Protein AF-A0A7J3P8S4-F1 (afdb_monomer_lite)

Foldseek 3Di:
DVVLVVVLVVLLVCLVVDLAHDDDDLCNVVVLVVVLVVLVPDDDDDPVVVVSVVVSVVSVVSVVSSLVSNLVSVQVCVLVVHDGNDRPVNCVVRNVVSVVVVVVVVD

Secondary structure (DSSP, 8-state):
-HHHHHHHHHHHHHHHH-SSPPP--TT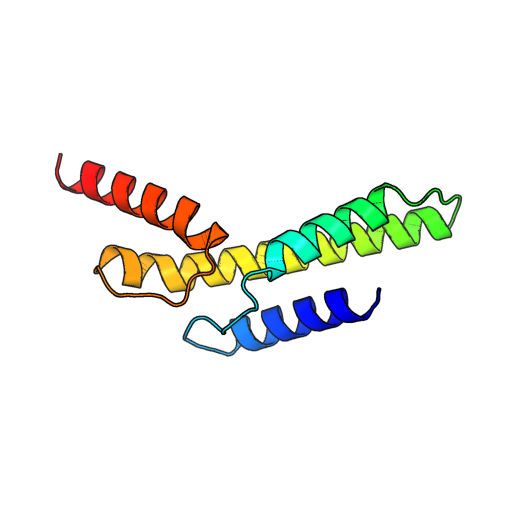HHHHHHHHHHHHHH----HHHHHHHHHHHHHHHHHHHHHHHHHHHHHHHHHHTT------HHHHHHHHHHHHHHHHHHH-

Structure (mmCIF, N/CA/C/O backbone):
data_AF-A0A7J3P8S4-F1
#
_entry.id   AF-A0A7J3P8S4-F1
#
loop_
_atom_site.group_PDB
_atom_site.id
_atom_site.type_symbol
_atom_site.label_atom_id
_atom_site.label_alt_id
_atom_site.label_comp_id
_atom_site.label_asym_id
_atom_site.label_entity_id
_atom_site.label_seq_id
_atom_site.pdbx_PDB_ins_code
_atom_site.Cartn_x
_atom_site.Cartn_y
_atom_site.Cartn_z
_atom_site.occupancy
_atom_site.B_iso_or_equiv
_atom_site.auth_seq_id
_atom_site.auth_comp_id
_atom_site.auth_asym_id
_atom_site.auth_atom_id
_atom_site.pdbx_PDB_model_num
ATOM 1 N N . MET A 1 1 ? -16.471 -0.473 7.542 1.00 57.62 1 MET A N 1
ATOM 2 C CA . MET A 1 1 ? -15.151 -0.113 8.127 1.00 57.62 1 MET A CA 1
ATOM 3 C C . MET A 1 1 ? -14.189 -1.298 8.289 1.00 57.62 1 MET A C 1
ATOM 5 O O . MET A 1 1 ? -13.000 -1.058 8.162 1.00 57.62 1 MET A O 1
ATOM 9 N N . ARG A 1 2 ? -14.640 -2.545 8.542 1.00 66.81 2 ARG A N 1
ATOM 10 C CA . ARG A 1 2 ? -13.769 -3.750 8.460 1.00 66.81 2 ARG A CA 1
ATOM 11 C C . ARG A 1 2 ? -13.338 -4.091 7.028 1.00 66.81 2 ARG A C 1
ATOM 13 O O . ARG A 1 2 ? -12.213 -4.498 6.811 1.00 66.81 2 ARG A O 1
ATOM 20 N N . GLU A 1 3 ? -14.196 -3.790 6.059 1.00 83.12 3 GLU A N 1
ATOM 21 C CA . GLU A 1 3 ? -14.007 -4.158 4.649 1.00 83.12 3 GLU A CA 1
ATOM 22 C C . GLU A 1 3 ? -12.670 -3.707 4.042 1.00 83.12 3 GLU A C 1
ATOM 24 O O . GLU A 1 3 ? -12.053 -4.483 3.326 1.00 83.12 3 GLU A O 1
ATOM 29 N N . LEU A 1 4 ? -12.183 -2.496 4.349 1.00 90.50 4 LEU A N 1
ATOM 30 C CA . LEU A 1 4 ? -10.914 -2.016 3.784 1.00 90.50 4 LEU A CA 1
ATOM 31 C C . LEU A 1 4 ? -9.683 -2.630 4.465 1.00 90.50 4 LEU A C 1
ATOM 33 O O . LEU A 1 4 ? -8.646 -2.811 3.835 1.00 90.50 4 LEU A O 1
ATOM 37 N N . GLU A 1 5 ? -9.786 -2.941 5.755 1.00 90.62 5 GLU A N 1
ATOM 38 C CA . GLU A 1 5 ? -8.732 -3.651 6.481 1.00 90.62 5 GLU A CA 1
ATOM 39 C C . GLU A 1 5 ? -8.587 -5.076 5.937 1.00 90.62 5 GLU A C 1
ATOM 41 O O . GLU A 1 5 ? -7.474 -5.495 5.621 1.00 90.62 5 GLU A O 1
ATOM 46 N N . ASP A 1 6 ? -9.714 -5.756 5.715 1.00 93.31 6 ASP A N 1
ATOM 47 C CA . ASP A 1 6 ? -9.759 -7.080 5.093 1.00 93.31 6 ASP A CA 1
ATOM 48 C C . ASP A 1 6 ? -9.256 -7.033 3.636 1.00 93.31 6 ASP A C 1
ATOM 50 O O . ASP A 1 6 ? -8.533 -7.925 3.187 1.00 93.31 6 ASP A O 1
ATOM 54 N N . GLU A 1 7 ? -9.600 -5.982 2.882 1.00 95.00 7 GLU A N 1
ATOM 55 C CA . GLU A 1 7 ? -9.097 -5.756 1.521 1.00 95.00 7 GLU A CA 1
ATOM 56 C C . GLU A 1 7 ? -7.573 -5.573 1.511 1.00 95.00 7 GLU A C 1
ATOM 58 O O . GLU A 1 7 ? -6.891 -6.193 0.694 1.00 95.00 7 GLU A O 1
ATOM 63 N N . LEU A 1 8 ? -7.024 -4.783 2.441 1.00 96.75 8 LEU A N 1
ATOM 64 C CA . LEU A 1 8 ? -5.581 -4.589 2.596 1.00 96.75 8 LEU A CA 1
ATOM 65 C C . LEU A 1 8 ? -4.870 -5.889 2.984 1.00 96.75 8 LEU A C 1
ATOM 67 O O . LEU A 1 8 ? -3.821 -6.201 2.419 1.00 96.75 8 LEU A O 1
ATOM 71 N N . GLU A 1 9 ? -5.432 -6.670 3.905 1.00 96.56 9 GLU A N 1
ATOM 72 C CA . GLU A 1 9 ? -4.874 -7.970 4.281 1.00 96.56 9 GLU A CA 1
ATOM 73 C C . GLU A 1 9 ? -4.853 -8.932 3.085 1.00 96.56 9 GLU A C 1
ATOM 75 O O . GLU A 1 9 ? -3.835 -9.575 2.807 1.00 96.56 9 GLU A O 1
ATOM 80 N N . GLN A 1 10 ? -5.951 -9.003 2.327 1.00 96.06 10 GLN A N 1
ATOM 81 C CA . GLN A 1 10 ? -6.028 -9.832 1.128 1.00 96.06 10 GLN A CA 1
ATOM 82 C C . GLN A 1 10 ? -5.063 -9.366 0.040 1.00 96.06 10 GLN A C 1
ATOM 84 O O . GLN A 1 10 ? -4.388 -10.205 -0.562 1.00 96.06 10 GLN A O 1
ATOM 89 N N . ALA A 1 11 ? -4.975 -8.057 -0.201 1.00 96.44 11 ALA A N 1
ATOM 90 C CA . ALA A 1 11 ? -4.027 -7.465 -1.133 1.00 96.44 11 ALA A CA 1
ATOM 91 C C . ALA A 1 11 ? -2.594 -7.846 -0.750 1.00 96.44 11 ALA A C 1
ATOM 93 O O . ALA A 1 11 ? -1.878 -8.417 -1.569 1.00 96.44 11 ALA A O 1
ATOM 94 N N . LEU A 1 12 ? -2.209 -7.647 0.514 1.00 97.75 12 LEU A N 1
ATOM 95 C CA . LEU A 1 12 ? -0.883 -7.995 1.021 1.00 97.75 12 LEU A CA 1
ATOM 96 C C . LEU A 1 12 ? -0.592 -9.493 0.900 1.00 97.75 12 LEU A C 1
ATOM 98 O O . LEU A 1 12 ?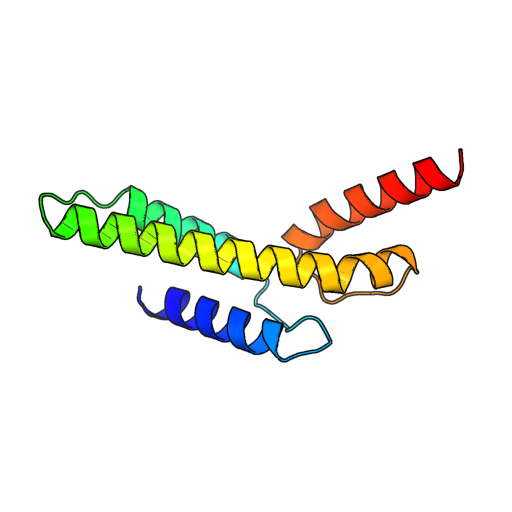 0.490 -9.887 0.465 1.00 97.75 12 LEU A O 1
ATOM 102 N N . ARG A 1 13 ? -1.557 -10.352 1.243 1.00 97.62 13 ARG A N 1
ATOM 103 C CA . ARG A 1 13 ? -1.402 -11.805 1.115 1.00 97.62 13 ARG A CA 1
ATOM 104 C C . ARG A 1 13 ? -1.186 -12.221 -0.338 1.00 97.62 13 ARG A C 1
ATOM 106 O O . ARG A 1 13 ? -0.292 -13.019 -0.607 1.00 97.62 13 ARG A O 1
ATOM 113 N N . ARG A 1 14 ? -1.990 -11.699 -1.267 1.00 97.44 14 ARG A N 1
ATOM 114 C CA . ARG A 1 14 ? -1.848 -11.988 -2.702 1.00 97.44 14 ARG A CA 1
ATOM 115 C C . ARG A 1 14 ? -0.518 -11.454 -3.226 1.00 97.44 14 ARG A C 1
ATOM 117 O O . ARG A 1 14 ? 0.167 -12.162 -3.955 1.00 97.44 14 ARG A O 1
ATOM 124 N N . GLU A 1 15 ? -0.125 -10.254 -2.805 1.00 97.50 15 GLU A N 1
ATOM 125 C CA . GLU A 1 15 ? 1.134 -9.633 -3.208 1.00 97.50 15 GLU A CA 1
ATOM 126 C C . GLU A 1 15 ? 2.338 -10.459 -2.739 1.00 97.50 15 GLU A C 1
ATOM 128 O O . GLU A 1 15 ? 3.249 -10.698 -3.520 1.00 97.50 15 GLU A O 1
ATOM 133 N N . ARG A 1 16 ? 2.338 -10.990 -1.512 1.00 97.31 16 ARG A N 1
ATOM 134 C CA . ARG A 1 16 ? 3.425 -11.863 -1.028 1.00 97.31 16 ARG A CA 1
ATOM 135 C C . ARG A 1 16 ? 3.573 -13.163 -1.826 1.00 97.31 16 ARG A C 1
ATOM 137 O O . ARG A 1 16 ? 4.680 -13.677 -1.935 1.00 97.31 16 ARG A O 1
ATOM 144 N N . LEU A 1 17 ? 2.467 -13.718 -2.320 1.00 96.56 17 LEU A N 1
ATOM 145 C CA . LEU A 1 17 ? 2.447 -15.016 -3.006 1.00 96.56 17 LEU A CA 1
ATOM 146 C C . LEU A 1 17 ? 2.688 -14.900 -4.512 1.00 96.56 17 LEU A C 1
ATOM 148 O O . LEU A 1 17 ? 3.197 -15.832 -5.128 1.00 96.56 17 LEU A O 1
ATOM 152 N N . SER A 1 18 ? 2.297 -13.777 -5.108 1.00 94.81 18 SER A N 1
ATOM 153 C CA . SER A 1 18 ? 2.468 -13.536 -6.535 1.00 94.81 18 SER A CA 1
ATOM 154 C C . SER A 1 18 ? 3.920 -13.152 -6.849 1.00 94.81 18 SER A C 1
ATOM 156 O O . SER A 1 18 ? 4.482 -12.318 -6.140 1.00 94.81 18 SER A O 1
ATOM 158 N N . PRO A 1 19 ? 4.537 -13.678 -7.920 1.00 90.06 19 PRO A N 1
ATOM 159 C CA . PRO A 1 19 ? 5.810 -13.157 -8.418 1.00 90.06 19 PRO A CA 1
ATOM 160 C C . PRO A 1 19 ? 5.643 -11.779 -9.081 1.00 90.06 19 PRO A C 1
ATOM 162 O O . PRO A 1 19 ? 6.548 -10.950 -9.032 1.00 90.06 19 PRO A O 1
ATOM 165 N N . GLU A 1 20 ? 4.466 -11.510 -9.646 1.00 91.06 20 GLU A N 1
ATOM 166 C CA . GLU A 1 20 ? 4.121 -10.258 -10.321 1.00 91.06 20 GLU A CA 1
ATOM 167 C C . GLU A 1 20 ? 3.305 -9.337 -9.409 1.00 91.06 20 GLU A C 1
ATOM 169 O O . GLU A 1 20 ? 2.833 -9.761 -8.345 1.00 91.06 20 GLU A O 1
ATOM 174 N N . LEU A 1 21 ? 3.137 -8.077 -9.823 1.00 93.81 21 LEU A N 1
ATOM 175 C CA . LEU A 1 21 ? 2.246 -7.149 -9.133 1.00 93.81 21 LEU A CA 1
ATOM 176 C C . LEU A 1 21 ? 0.803 -7.622 -9.214 1.00 93.81 21 LEU A C 1
ATOM 178 O O . LEU A 1 21 ? 0.284 -7.911 -10.291 1.00 93.81 21 LEU A O 1
ATOM 182 N N . VAL A 1 22 ? 0.133 -7.633 -8.069 1.00 94.25 22 VAL A N 1
ATOM 183 C CA . VAL A 1 22 ? -1.297 -7.923 -8.026 1.00 94.25 22 VAL A CA 1
ATOM 184 C C . VAL A 1 22 ? -2.074 -6.689 -8.481 1.00 94.25 22 VAL A C 1
ATOM 186 O O . VAL A 1 22 ? -1.718 -5.558 -8.151 1.00 94.25 22 VAL A O 1
ATOM 189 N N . SER A 1 23 ? -3.143 -6.891 -9.249 1.00 92.44 23 SER A N 1
ATOM 190 C CA . SER A 1 23 ? -4.052 -5.799 -9.599 1.00 92.44 23 SER A CA 1
ATOM 191 C C . SER A 1 23 ? -4.777 -5.302 -8.349 1.00 92.44 23 SER A C 1
ATOM 193 O O . SER A 1 23 ? -5.338 -6.094 -7.586 1.00 92.44 23 SER A O 1
ATOM 195 N N . LEU A 1 24 ? -4.754 -3.989 -8.152 1.00 94.38 24 LEU A N 1
ATOM 196 C CA . LEU A 1 24 ? -5.481 -3.289 -7.102 1.00 94.38 24 LEU A CA 1
ATOM 197 C C . LEU A 1 24 ? -6.387 -2.233 -7.752 1.00 94.38 24 LEU A C 1
ATOM 199 O O . LEU A 1 24 ? -6.096 -1.797 -8.867 1.00 94.38 24 LEU A O 1
ATOM 203 N N . PRO A 1 25 ? -7.468 -1.806 -7.082 1.00 92.69 25 PRO A N 1
ATOM 204 C CA . PRO A 1 25 ? -8.261 -0.670 -7.538 1.00 92.69 25 PRO A CA 1
ATOM 205 C C . PRO A 1 25 ? -7.433 0.624 -7.593 1.00 92.69 25 PRO A C 1
ATOM 207 O O . PRO A 1 25 ? -6.627 0.883 -6.698 1.00 92.69 25 PRO A O 1
ATOM 210 N N . ASP A 1 26 ? -7.678 1.475 -8.593 1.00 92.19 26 ASP A N 1
ATOM 211 C CA . ASP A 1 26 ? -6.974 2.761 -8.763 1.00 92.19 26 ASP A CA 1
ATOM 212 C C . ASP A 1 26 ? -7.114 3.693 -7.549 1.00 92.19 26 ASP A C 1
ATOM 214 O O . ASP A 1 26 ? -6.218 4.481 -7.239 1.00 92.19 26 ASP A O 1
ATOM 218 N N . ASP A 1 27 ? -8.228 3.576 -6.828 1.00 93.00 27 ASP A N 1
ATOM 219 C CA . ASP A 1 27 ? -8.562 4.378 -5.656 1.00 93.00 27 ASP A CA 1
ATOM 220 C C . ASP A 1 27 ? -8.103 3.756 -4.324 1.00 93.00 27 ASP A C 1
ATOM 222 O O . ASP A 1 27 ? -8.407 4.294 -3.255 1.00 93.00 27 ASP A O 1
ATOM 226 N N . PHE A 1 28 ? -7.353 2.649 -4.361 1.00 94.62 28 PHE A N 1
ATOM 227 C CA . PHE A 1 28 ? -6.972 1.890 -3.169 1.00 94.62 28 PHE A CA 1
ATOM 228 C C . PHE A 1 28 ? -6.234 2.747 -2.127 1.00 94.62 28 PHE A C 1
ATOM 230 O O . PHE A 1 28 ? -6.635 2.806 -0.963 1.00 94.62 28 PHE A O 1
ATOM 237 N N . TYR A 1 29 ? -5.184 3.468 -2.535 1.00 93.25 29 TYR A N 1
ATOM 238 C CA . TYR A 1 29 ? -4.425 4.337 -1.626 1.00 93.25 29 TYR A CA 1
ATOM 239 C C . TYR A 1 29 ? -5.233 5.538 -1.105 1.00 93.25 29 TYR A C 1
ATOM 241 O O . TYR A 1 29 ? -5.171 5.795 0.102 1.00 93.25 29 TYR A O 1
ATOM 249 N N . PRO A 1 30 ? -6.018 6.255 -1.937 1.00 93.50 30 PRO A N 1
ATOM 250 C CA . PRO A 1 30 ? -6.976 7.244 -1.446 1.00 93.50 30 PRO A CA 1
ATOM 251 C C . PRO A 1 30 ? -7.927 6.700 -0.370 1.00 93.50 30 PRO A C 1
ATOM 253 O O . PRO A 1 30 ? -8.029 7.296 0.706 1.00 93.50 30 PRO A O 1
ATOM 256 N N . ARG A 1 31 ? -8.562 5.541 -0.604 1.00 94.69 31 ARG A N 1
ATOM 257 C CA . ARG A 1 31 ? -9.467 4.910 0.375 1.00 94.69 31 ARG A CA 1
ATOM 258 C C . ARG A 1 31 ? -8.734 4.559 1.671 1.00 94.69 31 ARG A C 1
ATOM 260 O O . ARG A 1 31 ? -9.239 4.826 2.762 1.00 94.69 31 ARG A O 1
ATOM 267 N N . LEU A 1 32 ? -7.518 4.023 1.567 1.00 94.44 32 LEU A N 1
ATOM 268 C CA . LEU A 1 32 ? -6.677 3.684 2.719 1.00 94.44 32 LEU A CA 1
ATOM 269 C C . LEU A 1 32 ? -6.277 4.915 3.542 1.00 94.44 32 LEU A C 1
ATOM 271 O O . LEU A 1 32 ? -6.330 4.882 4.773 1.00 94.44 32 LEU A O 1
ATOM 275 N N . SER A 1 33 ? -5.927 6.017 2.879 1.00 93.69 33 SER A N 1
ATOM 276 C CA . SER A 1 33 ? -5.613 7.289 3.536 1.00 93.69 33 SER A CA 1
ATOM 277 C C . SER A 1 33 ? -6.823 7.854 4.286 1.00 93.69 33 SER A C 1
ATOM 279 O O . SER A 1 33 ? -6.706 8.265 5.448 1.00 93.69 33 SER A O 1
ATOM 281 N N . GLN A 1 34 ? -8.007 7.799 3.668 1.00 94.12 34 GLN A N 1
ATOM 282 C CA . GLN A 1 34 ? -9.255 8.233 4.292 1.00 94.12 34 GLN A CA 1
ATOM 283 C C . GLN A 1 34 ? -9.588 7.387 5.527 1.00 94.12 34 GLN A C 1
ATOM 285 O O . GLN A 1 34 ? -9.932 7.927 6.579 1.00 94.12 34 GLN A O 1
ATOM 290 N N . PHE A 1 35 ? -9.424 6.067 5.439 1.00 93.06 35 PHE A N 1
ATOM 291 C CA . PHE A 1 35 ? -9.634 5.168 6.569 1.00 93.06 35 PHE A CA 1
ATOM 292 C C . PHE A 1 35 ? -8.672 5.446 7.729 1.00 93.06 35 PHE A C 1
ATOM 294 O O . PHE A 1 35 ? -9.116 5.604 8.866 1.00 93.06 35 PHE A O 1
ATOM 301 N N . LEU A 1 36 ? -7.374 5.590 7.458 1.00 92.69 36 LEU A N 1
ATOM 302 C CA . LEU A 1 36 ? -6.382 5.931 8.482 1.00 92.69 36 LEU A CA 1
ATOM 303 C C . LEU A 1 36 ? -6.665 7.286 9.143 1.00 92.69 36 LEU A C 1
ATOM 305 O O . LEU A 1 36 ? -6.477 7.430 10.352 1.00 92.69 36 LEU A O 1
ATOM 309 N N . SER A 1 37 ? -7.145 8.259 8.366 1.00 92.38 37 SER A N 1
ATOM 310 C CA . SER A 1 37 ? -7.577 9.561 8.881 1.00 92.38 37 SER A CA 1
ATOM 311 C C . SER A 1 37 ? -8.804 9.429 9.779 1.00 92.38 37 SER A C 1
ATOM 313 O O . SER A 1 37 ? -8.837 10.029 10.851 1.00 92.38 37 SER A O 1
ATOM 315 N N . SER A 1 38 ? -9.770 8.585 9.402 1.00 91.69 38 SER A N 1
ATOM 316 C CA . SER A 1 38 ? -10.968 8.341 10.212 1.00 91.69 38 SER A CA 1
ATOM 317 C C . SER A 1 38 ? -10.623 7.750 11.584 1.00 91.69 38 SER A C 1
ATOM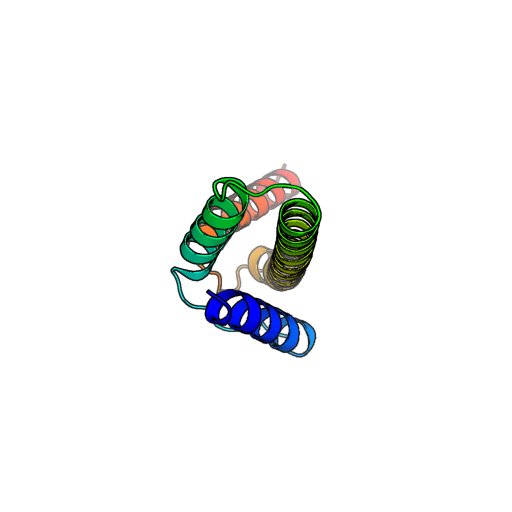 319 O O . SER A 1 38 ? -11.088 8.269 12.597 1.00 91.69 38 SER A O 1
ATOM 321 N N . LEU A 1 39 ? -9.706 6.772 11.627 1.00 89.69 39 LEU A N 1
ATOM 322 C CA . LEU A 1 39 ? -9.204 6.180 12.872 1.00 89.69 39 LEU A CA 1
ATOM 323 C C . LEU A 1 39 ? -8.486 7.205 13.758 1.00 89.69 39 LEU A C 1
ATOM 325 O O . LEU A 1 39 ? -8.552 7.111 14.978 1.00 89.69 39 LEU A O 1
ATOM 329 N N . ALA A 1 40 ? -7.788 8.174 13.160 1.00 86.19 40 ALA A N 1
ATOM 330 C CA . ALA A 1 40 ? -7.093 9.224 13.903 1.00 86.19 40 ALA A CA 1
ATOM 331 C C . ALA A 1 40 ? -8.039 10.322 14.421 1.00 86.19 40 ALA A C 1
ATOM 333 O O . ALA A 1 40 ? -7.748 10.943 15.439 1.00 86.19 40 ALA A O 1
ATOM 334 N N . SER A 1 41 ? -9.143 10.576 13.714 1.00 87.69 41 SER A N 1
ATOM 335 C CA . SER A 1 41 ? -10.143 11.585 14.086 1.00 87.69 41 SER A CA 1
ATOM 336 C C . SER A 1 41 ? -11.170 11.095 15.107 1.00 87.69 41 SER A C 1
ATOM 338 O O . SER A 1 41 ? -11.870 11.911 15.707 1.00 87.69 41 SER A O 1
ATOM 340 N N . GLU A 1 42 ? -11.287 9.778 15.295 1.00 87.88 42 GLU A N 1
ATOM 341 C CA . GLU A 1 42 ? -12.258 9.205 16.218 1.00 87.88 42 GLU A CA 1
ATOM 342 C C . GLU A 1 42 ? -11.887 9.554 17.665 1.00 87.88 42 GLU A C 1
ATOM 344 O O . GLU A 1 42 ? -10.860 9.131 18.197 1.00 87.88 42 GLU A O 1
ATOM 349 N N . GLN A 1 43 ? -12.749 10.336 18.314 1.00 84.56 43 GLN A N 1
ATOM 350 C CA . GLN A 1 43 ? -12.610 10.646 19.730 1.00 84.56 43 GLN A CA 1
ATOM 351 C C . GLN A 1 43 ? -12.970 9.405 20.554 1.00 84.56 43 GLN A C 1
ATOM 353 O O . GLN A 1 43 ? -14.095 8.901 20.509 1.00 84.56 43 GLN A O 1
ATOM 358 N N . ALA A 1 44 ? -11.993 8.899 21.300 1.00 87.06 44 ALA A N 1
ATOM 359 C CA . ALA A 1 44 ? -12.139 7.750 22.177 1.00 87.06 44 ALA A CA 1
ATOM 360 C C . ALA A 1 44 ? -11.305 7.937 23.446 1.00 87.06 44 ALA A C 1
ATOM 362 O O . ALA A 1 44 ? -10.278 8.617 23.440 1.00 87.06 44 ALA A O 1
ATOM 363 N N . GLU A 1 45 ? -11.734 7.287 24.523 1.00 85.25 45 GLU A N 1
ATOM 364 C CA . GLU A 1 45 ? -11.084 7.339 25.831 1.00 85.25 45 GLU A CA 1
ATOM 365 C C . GLU A 1 45 ? -10.803 5.928 26.361 1.00 85.25 45 GLU A C 1
ATOM 367 O O . GLU A 1 45 ? -11.400 4.941 25.913 1.00 85.25 45 GLU A O 1
ATOM 372 N N . GLY A 1 46 ? -9.868 5.839 27.312 1.00 90.69 46 GLY A N 1
ATOM 373 C CA . GLY A 1 46 ? -9.479 4.590 27.969 1.00 90.69 46 GLY A CA 1
ATOM 374 C C . GLY A 1 46 ? -9.108 3.479 26.982 1.00 90.69 46 GLY A C 1
ATOM 375 O O . GLY A 1 46 ? -8.460 3.721 25.964 1.00 90.69 46 GLY A O 1
ATOM 376 N N . LEU A 1 47 ? -9.581 2.261 27.258 1.00 90.31 47 LEU A N 1
ATOM 377 C CA . LEU A 1 47 ? -9.295 1.063 26.459 1.00 90.31 47 LEU A CA 1
ATOM 378 C C . LEU A 1 47 ? -9.683 1.213 24.977 1.00 90.31 47 LEU A C 1
ATOM 380 O O . LEU A 1 47 ? -9.019 0.666 24.101 1.00 90.31 47 LEU A O 1
ATOM 384 N N . LYS A 1 48 ? -10.740 1.978 24.662 1.00 91.00 48 LYS A N 1
ATOM 385 C CA . LYS A 1 48 ? -11.166 2.184 23.269 1.00 91.00 48 LYS A CA 1
ATOM 386 C C . LYS A 1 48 ? -10.110 2.960 22.477 1.00 91.00 48 LYS A C 1
ATOM 388 O O . LYS A 1 48 ? -9.862 2.633 21.319 1.00 91.00 48 LYS A O 1
ATOM 393 N N . LYS A 1 49 ? -9.478 3.959 23.100 1.00 92.00 49 LYS A N 1
ATOM 394 C CA . LYS A 1 49 ? -8.399 4.736 22.478 1.00 92.00 49 LYS A CA 1
ATOM 395 C C . LYS A 1 49 ? -7.203 3.846 22.146 1.00 92.00 49 LYS A C 1
ATOM 397 O O . LYS A 1 49 ? -6.728 3.873 21.016 1.00 92.00 49 LYS A O 1
ATOM 402 N N . GLU A 1 50 ? -6.778 3.018 23.097 1.00 92.12 50 GLU A N 1
ATOM 403 C CA . GLU A 1 50 ? -5.664 2.080 22.906 1.00 92.12 50 GLU A CA 1
ATOM 404 C C . GLU A 1 50 ? -5.939 1.103 21.755 1.00 92.12 50 GLU A C 1
ATOM 406 O O . GLU A 1 50 ? -5.092 0.901 20.886 1.00 92.12 50 GLU A O 1
ATOM 411 N N . VAL A 1 51 ? -7.159 0.560 21.682 1.00 93.19 51 VAL A N 1
ATOM 412 C CA . VAL A 1 51 ? -7.574 -0.335 20.591 1.00 93.19 51 VAL A CA 1
ATOM 413 C C . VAL A 1 51 ? -7.522 0.364 19.227 1.00 93.19 51 VAL A C 1
ATOM 415 O O . VAL A 1 51 ? -7.049 -0.227 18.255 1.00 93.19 51 VAL A O 1
ATOM 418 N N . LEU A 1 52 ? -7.984 1.615 19.129 1.00 92.75 52 LEU A N 1
ATOM 419 C CA . LEU A 1 52 ? -7.929 2.381 17.877 1.00 92.75 52 LEU A CA 1
ATOM 420 C C . LEU A 1 52 ? -6.490 2.713 17.463 1.00 92.75 52 LEU A C 1
ATOM 422 O O . LEU A 1 52 ? -6.157 2.637 16.277 1.00 92.75 52 LEU A O 1
ATOM 426 N N . GLU A 1 53 ? -5.622 3.035 18.421 1.00 92.69 53 GLU A N 1
ATOM 427 C CA . GLU A 1 53 ? -4.204 3.291 18.164 1.00 92.69 53 GLU A CA 1
ATOM 428 C C . GLU A 1 53 ? -3.479 2.038 17.660 1.00 92.69 53 GLU A C 1
ATOM 430 O O . GLU A 1 53 ? -2.779 2.102 16.645 1.00 92.69 53 GLU A O 1
ATOM 435 N N . GLU A 1 54 ? -3.682 0.886 18.303 1.00 94.06 54 GLU A N 1
ATOM 436 C CA . GLU A 1 54 ? -3.094 -0.385 17.863 1.00 94.06 54 GLU A CA 1
ATOM 437 C C . GLU A 1 54 ? -3.622 -0.826 16.498 1.00 94.06 54 GLU A C 1
ATOM 439 O O . GLU A 1 54 ? -2.858 -1.277 15.632 1.00 94.06 54 GLU A O 1
ATOM 444 N N . LYS A 1 55 ? -4.915 -0.606 16.244 1.00 93.69 55 LYS A N 1
ATOM 445 C CA . LYS A 1 55 ? -5.503 -0.823 14.924 1.00 93.69 55 LYS A CA 1
ATOM 446 C C . LYS A 1 55 ? -4.825 0.046 13.866 1.00 93.69 55 LYS A C 1
ATOM 448 O O . LYS A 1 55 ? -4.378 -0.462 12.838 1.00 93.69 55 LYS A O 1
ATOM 453 N N . ARG A 1 56 ? -4.676 1.347 14.124 1.00 94.44 56 ARG A N 1
ATOM 454 C CA . ARG A 1 56 ? -4.006 2.275 13.202 1.00 94.44 56 ARG A CA 1
ATOM 455 C C . ARG A 1 56 ? -2.560 1.856 12.928 1.00 94.44 56 ARG A C 1
ATOM 457 O O . ARG A 1 56 ? -2.144 1.860 11.769 1.00 94.44 56 ARG A O 1
ATOM 464 N N . LYS A 1 57 ? -1.800 1.463 13.957 1.00 95.44 57 LYS A N 1
ATOM 465 C CA . LYS A 1 57 ? -0.422 0.956 13.802 1.00 95.44 57 LYS A CA 1
ATOM 466 C C . LYS A 1 57 ? -0.375 -0.296 12.929 1.00 95.44 57 LYS A C 1
ATOM 468 O O . LYS A 1 57 ? 0.478 -0.397 12.049 1.00 95.44 57 LYS A O 1
ATOM 473 N N . THR A 1 58 ? -1.305 -1.224 13.138 1.00 95.44 58 THR A N 1
ATOM 474 C CA . THR A 1 58 ? -1.395 -2.465 12.361 1.00 95.44 58 THR A CA 1
ATOM 475 C C . THR A 1 58 ? -1.667 -2.179 10.888 1.00 95.44 58 THR A C 1
ATOM 477 O O . THR A 1 58 ? -0.930 -2.662 10.028 1.00 95.44 58 THR A O 1
ATOM 480 N N . VAL A 1 59 ? -2.649 -1.325 10.595 1.00 96.06 59 VAL A N 1
ATOM 481 C CA . VAL A 1 59 ? -2.993 -0.921 9.224 1.00 96.06 59 VAL A CA 1
ATOM 482 C C . VAL A 1 59 ? -1.819 -0.209 8.551 1.00 96.06 59 VAL A C 1
ATOM 484 O O . VAL A 1 59 ? -1.469 -0.549 7.424 1.00 96.06 59 VAL A O 1
ATOM 487 N N . LEU A 1 60 ? -1.147 0.717 9.245 1.00 96.25 60 LEU A N 1
ATOM 488 C CA . LEU A 1 60 ? 0.046 1.395 8.723 1.00 96.25 60 LEU A CA 1
ATOM 489 C C . LEU A 1 60 ? 1.182 0.419 8.406 1.00 96.25 60 LEU A C 1
ATOM 491 O O . LEU A 1 60 ? 1.835 0.547 7.371 1.00 96.25 60 LEU A O 1
ATOM 495 N N . ARG A 1 61 ? 1.417 -0.565 9.277 1.00 97.75 61 ARG A N 1
ATOM 496 C CA . ARG A 1 61 ? 2.442 -1.590 9.061 1.00 97.75 61 ARG A CA 1
ATOM 497 C C . ARG A 1 61 ? 2.134 -2.429 7.820 1.00 97.75 61 ARG A C 1
ATOM 499 O O . ARG A 1 61 ? 3.026 -2.623 7.002 1.00 97.75 61 ARG A O 1
ATOM 506 N N . MET A 1 62 ? 0.890 -2.887 7.666 1.00 97.62 62 MET A N 1
ATOM 507 C CA . MET A 1 62 ? 0.464 -3.658 6.490 1.00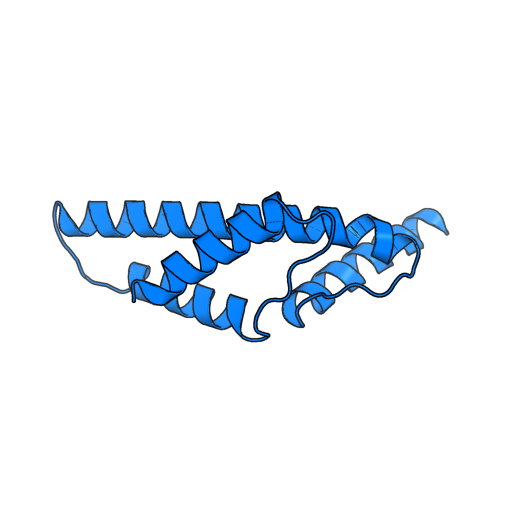 97.62 62 MET A CA 1
ATOM 508 C C . MET A 1 62 ? 0.559 -2.835 5.202 1.00 97.62 62 MET A C 1
ATOM 510 O O . MET A 1 62 ? 1.063 -3.326 4.197 1.00 97.62 62 MET A O 1
ATOM 514 N N . ALA A 1 63 ? 0.129 -1.573 5.246 1.00 96.44 63 ALA A N 1
ATOM 515 C CA . ALA A 1 63 ? 0.207 -0.649 4.120 1.00 96.44 63 ALA A CA 1
ATOM 516 C C . ALA A 1 63 ? 1.649 -0.433 3.653 1.00 96.44 63 ALA A C 1
ATOM 518 O O . ALA A 1 63 ? 1.943 -0.542 2.465 1.00 96.44 63 ALA A O 1
ATOM 519 N N . ARG A 1 64 ? 2.558 -0.168 4.599 1.00 96.88 64 ARG A N 1
ATOM 520 C CA . ARG A 1 64 ? 3.982 0.003 4.308 1.00 96.88 64 ARG A CA 1
ATOM 521 C C . ARG A 1 64 ? 4.572 -1.251 3.678 1.00 96.88 64 ARG A C 1
ATOM 523 O O . ARG A 1 64 ? 5.280 -1.153 2.688 1.00 96.88 64 ARG A O 1
ATOM 530 N N . GLU A 1 65 ? 4.257 -2.416 4.231 1.00 97.94 65 GLU A N 1
ATOM 531 C CA . GLU A 1 65 ? 4.755 -3.676 3.692 1.00 97.94 65 GLU A CA 1
ATOM 532 C C . GLU A 1 65 ? 4.254 -3.933 2.265 1.00 97.94 65 GLU A C 1
ATOM 534 O O . GLU A 1 65 ? 5.034 -4.342 1.405 1.00 97.94 65 GLU A O 1
ATOM 539 N N . LEU A 1 66 ? 2.975 -3.653 1.995 1.00 97.38 66 LEU A N 1
ATOM 540 C CA . LEU A 1 66 ? 2.409 -3.762 0.654 1.00 97.38 66 LEU A CA 1
ATOM 541 C C . LEU A 1 66 ? 3.153 -2.847 -0.327 1.00 97.38 66 LEU A C 1
ATOM 543 O O . LEU A 1 66 ? 3.584 -3.310 -1.380 1.00 97.38 66 LEU A O 1
ATOM 547 N N . ILE A 1 67 ? 3.355 -1.578 0.040 1.00 95.69 67 ILE A N 1
ATOM 548 C CA . ILE A 1 67 ? 4.099 -0.612 -0.779 1.00 95.69 67 ILE A CA 1
ATOM 549 C C . ILE A 1 67 ? 5.526 -1.112 -1.030 1.00 95.69 67 ILE A C 1
ATOM 551 O O . ILE A 1 67 ? 5.960 -1.156 -2.178 1.00 95.69 67 ILE A O 1
ATOM 555 N N . ASP A 1 68 ? 6.239 -1.552 0.009 1.00 95.81 68 ASP A N 1
ATOM 556 C CA . ASP A 1 68 ? 7.619 -2.035 -0.108 1.00 95.81 68 ASP A CA 1
ATOM 557 C C . ASP A 1 68 ? 7.725 -3.240 -1.061 1.00 95.81 68 ASP A C 1
ATOM 559 O O . ASP A 1 68 ? 8.634 -3.301 -1.895 1.00 95.81 68 ASP A O 1
ATOM 563 N N . LEU A 1 69 ? 6.793 -4.196 -0.977 1.00 96.56 69 LEU A N 1
ATOM 564 C CA . LEU A 1 69 ? 6.740 -5.345 -1.887 1.00 96.56 69 LEU A CA 1
ATOM 565 C C . LEU A 1 69 ? 6.495 -4.907 -3.329 1.00 96.56 69 LEU A C 1
ATOM 567 O O . LEU A 1 69 ? 7.192 -5.361 -4.241 1.00 96.56 69 LEU A O 1
ATOM 571 N N . ARG A 1 70 ? 5.531 -4.009 -3.534 1.00 96.50 70 ARG A N 1
ATOM 572 C CA . ARG A 1 70 ? 5.163 -3.525 -4.865 1.00 96.50 70 ARG A CA 1
ATOM 573 C C . ARG A 1 70 ? 6.297 -2.734 -5.509 1.00 96.50 70 ARG A C 1
ATOM 575 O O . ARG A 1 70 ? 6.647 -2.998 -6.657 1.00 96.50 70 ARG A O 1
ATOM 582 N N . VAL A 1 71 ? 6.958 -1.858 -4.752 1.00 94.75 71 VAL A N 1
ATOM 583 C CA . VAL A 1 71 ? 8.158 -1.131 -5.195 1.00 94.75 71 VAL A CA 1
ATOM 584 C C . VAL A 1 71 ? 9.260 -2.102 -5.617 1.00 94.75 71 VAL A C 1
ATOM 586 O O . VAL A 1 71 ? 9.789 -1.979 -6.720 1.00 94.75 71 VAL A O 1
ATOM 589 N N . ARG A 1 72 ? 9.586 -3.103 -4.787 1.00 93.75 72 ARG A N 1
ATOM 590 C CA . ARG A 1 72 ? 10.646 -4.081 -5.100 1.00 93.75 72 ARG A CA 1
ATOM 591 C C . ARG A 1 72 ? 10.369 -4.860 -6.381 1.00 93.75 72 ARG A C 1
ATOM 593 O O . ARG A 1 72 ? 11.283 -5.061 -7.175 1.00 93.75 72 ARG A O 1
ATOM 600 N N . LYS A 1 73 ? 9.121 -5.281 -6.585 1.00 95.12 73 LYS A N 1
ATOM 601 C CA . LYS A 1 73 ? 8.705 -6.008 -7.791 1.00 95.12 73 LYS A CA 1
ATOM 602 C C . LYS A 1 73 ? 8.717 -5.138 -9.040 1.00 95.12 73 LYS A C 1
ATOM 604 O O . LYS A 1 73 ? 9.019 -5.634 -10.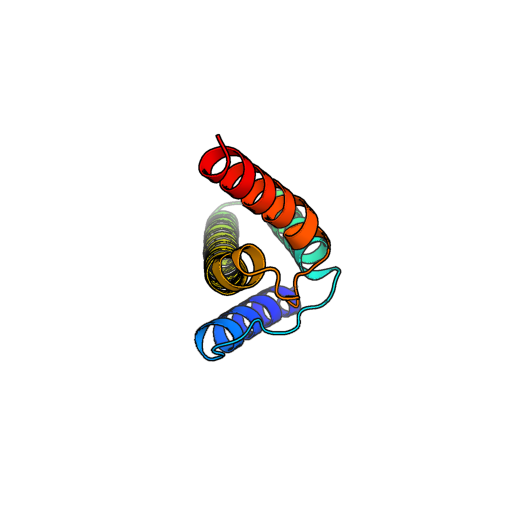118 1.00 95.12 73 LYS A O 1
ATOM 609 N N . ALA A 1 74 ? 8.382 -3.859 -8.902 1.00 95.31 74 ALA A N 1
ATOM 610 C CA . ALA A 1 74 ? 8.306 -2.941 -10.026 1.00 95.31 74 ALA A CA 1
ATOM 611 C C . ALA A 1 74 ? 9.673 -2.390 -10.449 1.00 95.31 74 ALA A C 1
ATOM 613 O O . ALA A 1 74 ? 9.891 -2.155 -11.634 1.00 95.31 74 ALA A O 1
ATOM 614 N N . LEU A 1 75 ? 10.596 -2.192 -9.504 1.00 92.06 75 LEU A N 1
ATOM 615 C CA . LEU A 1 75 ? 11.825 -1.430 -9.728 1.00 92.06 75 LEU A CA 1
ATOM 616 C C . LEU A 1 75 ? 12.685 -1.977 -10.877 1.00 92.06 75 LEU A C 1
ATOM 618 O O . LEU A 1 75 ? 13.015 -1.230 -11.795 1.00 92.06 75 LEU A O 1
ATOM 622 N N . PHE A 1 76 ? 13.039 -3.265 -10.850 1.00 90.56 76 PHE A N 1
ATOM 623 C CA . PHE A 1 76 ? 13.892 -3.855 -11.889 1.00 90.56 76 PHE A CA 1
ATOM 624 C C . PHE A 1 76 ? 13.217 -3.887 -13.267 1.00 90.56 76 PHE A C 1
ATOM 626 O O . PHE A 1 76 ? 13.823 -3.383 -14.213 1.00 90.56 76 PHE A O 1
ATOM 633 N N . PRO A 1 77 ? 11.966 -4.373 -13.415 1.00 92.38 77 PRO A N 1
ATOM 634 C CA . PRO A 1 77 ? 11.271 -4.292 -14.696 1.00 92.38 77 PRO A CA 1
ATOM 635 C C . PRO A 1 77 ? 11.185 -2.863 -15.249 1.00 92.38 77 PRO A C 1
ATOM 637 O O . PRO A 1 77 ? 11.412 -2.658 -16.439 1.00 92.38 77 PRO A O 1
ATOM 640 N N . LEU A 1 78 ? 10.921 -1.861 -14.402 1.00 93.50 78 LEU A N 1
ATOM 641 C CA . LEU A 1 78 ? 10.890 -0.464 -14.840 1.00 93.50 78 LEU A CA 1
ATOM 642 C C . LEU A 1 78 ? 12.256 0.023 -15.320 1.00 93.50 78 LEU A C 1
ATOM 644 O O . LEU A 1 78 ? 12.309 0.722 -16.331 1.00 93.50 78 LEU A O 1
ATOM 648 N N . LEU A 1 79 ? 13.347 -0.338 -14.634 1.00 90.94 79 LEU A N 1
ATOM 649 C CA . LEU A 1 79 ? 14.716 -0.014 -15.056 1.00 90.94 79 LEU A CA 1
ATOM 650 C C . LEU A 1 79 ? 15.047 -0.637 -16.419 1.00 90.94 79 LEU A C 1
ATOM 652 O O . LEU A 1 79 ? 15.632 0.040 -17.263 1.00 90.94 79 LEU A O 1
ATOM 656 N N . GLU A 1 80 ? 14.570 -1.855 -16.677 1.00 91.62 80 GLU A N 1
ATOM 657 C CA . GLU A 1 80 ? 14.656 -2.542 -17.976 1.00 91.62 80 GLU A CA 1
ATOM 658 C C . GLU A 1 80 ? 13.712 -1.960 -19.048 1.00 91.62 80 GLU A C 1
ATOM 660 O O . GLU A 1 80 ? 13.728 -2.403 -20.194 1.00 91.62 80 GLU A O 1
ATOM 665 N N . GLY A 1 81 ? 12.878 -0.975 -18.699 1.00 89.88 81 GLY A N 1
ATOM 666 C CA . GLY A 1 81 ? 11.936 -0.335 -19.623 1.00 89.88 81 GLY A CA 1
ATOM 667 C C . GLY A 1 81 ? 10.658 -1.140 -19.872 1.00 89.88 81 GLY A C 1
ATOM 668 O O . GLY A 1 81 ? 9.920 -0.846 -20.811 1.00 89.88 81 GLY A O 1
ATOM 669 N N . LYS A 1 82 ? 10.375 -2.150 -19.045 1.00 91.56 82 LYS A N 1
ATOM 670 C CA . LYS A 1 82 ? 9.151 -2.951 -19.134 1.00 91.56 82 LYS A CA 1
ATOM 671 C C . LYS A 1 82 ? 7.963 -2.189 -18.555 1.00 91.56 82 LYS A C 1
ATOM 673 O O . LYS A 1 82 ? 8.092 -1.426 -17.597 1.00 91.56 82 LYS A O 1
ATOM 678 N N . GLN A 1 83 ? 6.782 -2.446 -19.112 1.00 87.69 83 GLN A N 1
ATOM 679 C CA . GLN A 1 83 ? 5.537 -1.986 -18.508 1.00 87.69 83 GLN A CA 1
ATOM 680 C C . GLN A 1 83 ? 5.203 -2.825 -17.279 1.00 87.69 83 GLN A C 1
ATOM 682 O O . GLN A 1 83 ? 5.340 -4.047 -17.279 1.00 87.69 83 GLN A O 1
ATOM 687 N N . VAL A 1 84 ? 4.739 -2.143 -16.239 1.00 90.06 84 VAL A N 1
ATOM 688 C CA . VAL A 1 84 ? 4.395 -2.730 -14.949 1.00 90.06 84 VAL A CA 1
ATOM 689 C C . VAL A 1 84 ? 3.002 -2.243 -14.552 1.00 90.06 84 VAL A C 1
ATOM 691 O O . VAL A 1 84 ? 2.667 -1.077 -14.775 1.00 90.06 84 VAL A O 1
ATOM 694 N N . GLY A 1 85 ? 2.190 -3.130 -13.968 1.00 89.56 85 GLY A N 1
ATOM 695 C CA . GLY A 1 85 ? 0.827 -2.853 -13.490 1.00 89.56 85 GLY A CA 1
ATOM 696 C C . GLY A 1 85 ? 0.784 -1.992 -12.222 1.00 89.56 85 GLY A C 1
ATOM 697 O O . GLY A 1 85 ? 0.244 -2.413 -11.200 1.00 89.56 85 GLY A O 1
ATOM 698 N N . LEU A 1 86 ? 1.409 -0.817 -12.275 1.00 91.38 86 LEU A N 1
ATOM 699 C CA . LEU A 1 86 ? 1.409 0.172 -11.205 1.00 91.38 86 LEU A CA 1
ATOM 700 C C . LEU A 1 86 ? 0.087 0.928 -11.143 1.00 91.38 86 LEU A C 1
ATOM 702 O O . LEU A 1 86 ? -0.470 1.304 -12.178 1.00 91.38 86 LEU A O 1
ATOM 706 N N . LEU A 1 87 ? -0.333 1.244 -9.922 1.00 93.31 87 LEU A N 1
ATOM 707 C CA . LEU A 1 87 ? -1.388 2.219 -9.683 1.00 93.31 87 LEU A CA 1
ATOM 708 C C . LEU A 1 87 ? -0.924 3.628 -10.092 1.00 93.31 87 LEU A C 1
ATOM 710 O O . LEU A 1 87 ? 0.280 3.909 -10.068 1.00 93.31 87 LEU A O 1
ATOM 714 N N . PRO A 1 88 ? -1.850 4.552 -10.415 1.00 89.00 88 PRO A N 1
ATOM 715 C CA . PRO A 1 88 ? -1.497 5.909 -10.839 1.00 89.00 88 PRO A CA 1
ATOM 716 C C . PRO A 1 88 ? -0.570 6.643 -9.859 1.00 89.00 88 PRO A C 1
ATOM 718 O O . PRO A 1 88 ? 0.393 7.288 -10.270 1.00 89.00 88 PRO A O 1
ATOM 721 N N . THR A 1 89 ? -0.816 6.496 -8.555 1.00 87.19 89 THR A N 1
ATOM 722 C CA . THR A 1 89 ? 0.011 7.097 -7.499 1.00 87.19 89 THR A CA 1
ATOM 723 C C . THR A 1 89 ? 1.379 6.439 -7.366 1.00 87.19 89 THR A C 1
ATOM 725 O O . THR A 1 89 ? 2.336 7.100 -6.987 1.00 87.19 89 THR A O 1
ATOM 728 N N . GLU A 1 90 ? 1.521 5.153 -7.672 1.00 92.38 90 GLU A N 1
ATOM 729 C CA . GLU A 1 90 ? 2.825 4.478 -7.644 1.00 92.38 90 GLU A CA 1
ATOM 730 C C . GLU A 1 90 ? 3.666 4.904 -8.836 1.00 92.38 90 GLU A C 1
ATOM 732 O O . GLU A 1 90 ? 4.859 5.167 -8.697 1.00 92.38 90 GLU A O 1
ATOM 737 N N . ARG A 1 91 ? 3.016 5.013 -9.998 1.00 89.88 91 ARG A N 1
ATOM 738 C CA . ARG A 1 91 ? 3.629 5.429 -11.253 1.00 89.88 91 ARG A CA 1
ATOM 739 C C . ARG A 1 91 ? 4.342 6.768 -11.110 1.00 89.88 91 ARG A C 1
ATOM 741 O O . ARG A 1 91 ? 5.515 6.849 -11.458 1.00 89.88 91 ARG A O 1
ATOM 748 N N . SER A 1 92 ? 3.672 7.774 -10.540 1.00 86.56 92 SER A N 1
ATOM 749 C CA . SER A 1 92 ? 4.251 9.115 -10.399 1.00 86.56 92 SER A CA 1
ATOM 750 C C . SER A 1 92 ? 5.564 9.114 -9.610 1.00 86.56 92 SER A C 1
ATOM 752 O O . SER A 1 92 ? 6.509 9.780 -10.011 1.00 86.56 92 SER A O 1
ATOM 754 N N . HIS A 1 93 ? 5.646 8.340 -8.524 1.00 88.00 93 HIS A N 1
ATOM 755 C CA . HIS A 1 93 ? 6.830 8.305 -7.660 1.00 88.00 93 HIS A CA 1
ATOM 756 C C . HIS A 1 93 ? 7.925 7.368 -8.193 1.00 88.00 93 HIS A C 1
ATOM 758 O O . HIS A 1 93 ? 9.114 7.676 -8.108 1.00 88.00 93 HIS A O 1
ATOM 764 N N . LEU A 1 94 ? 7.547 6.208 -8.739 1.00 91.62 94 LEU A N 1
ATOM 765 C CA . LEU A 1 94 ? 8.513 5.212 -9.204 1.00 91.62 94 LEU A CA 1
ATOM 766 C C . LEU A 1 94 ? 9.157 5.591 -10.533 1.00 91.62 94 LEU A C 1
ATOM 768 O O . LEU A 1 94 ? 10.357 5.380 -10.691 1.00 91.62 94 LEU A O 1
ATOM 772 N N . GLU A 1 95 ? 8.406 6.161 -11.475 1.00 88.31 95 GLU A N 1
ATOM 773 C CA . GLU A 1 95 ? 8.982 6.607 -12.748 1.00 88.31 95 GLU A CA 1
ATOM 774 C C . GLU A 1 95 ? 9.970 7.766 -12.535 1.00 88.31 95 GLU A C 1
ATOM 776 O O . GLU A 1 95 ? 11.026 7.790 -13.170 1.00 88.31 95 GLU A O 1
ATOM 781 N N . GLU A 1 96 ? 9.700 8.668 -11.583 1.00 89.75 96 GLU A N 1
ATOM 782 C CA . GLU A 1 96 ? 10.639 9.722 -11.179 1.00 89.75 96 GLU A CA 1
ATOM 783 C C . GLU A 1 96 ? 11.948 9.131 -10.629 1.00 89.75 96 GLU A C 1
ATOM 785 O O . GLU A 1 96 ? 13.038 9.489 -11.092 1.00 89.75 96 GLU A O 1
ATOM 790 N N . ALA A 1 97 ? 11.846 8.183 -9.691 1.00 90.12 97 ALA A N 1
ATOM 791 C CA . ALA A 1 97 ? 13.001 7.520 -9.091 1.00 90.12 97 ALA A CA 1
ATOM 792 C C . ALA A 1 97 ? 13.828 6.744 -10.131 1.00 90.12 97 ALA A C 1
ATOM 794 O O . ALA A 1 97 ? 15.052 6.872 -10.184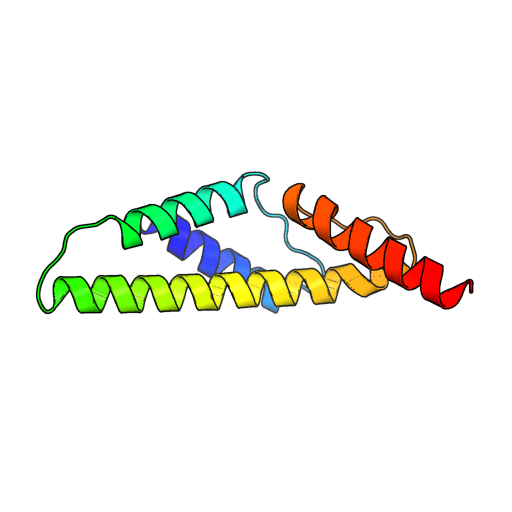 1.00 90.12 97 ALA A O 1
ATOM 795 N N . VAL A 1 98 ? 13.167 5.981 -11.005 1.00 92.19 98 VAL A N 1
ATOM 796 C CA . VAL A 1 98 ? 13.811 5.244 -12.104 1.00 92.19 98 VAL A CA 1
ATOM 797 C C . VAL A 1 98 ? 14.501 6.204 -13.074 1.00 92.19 98 VAL A C 1
ATOM 799 O O . VAL A 1 98 ? 15.633 5.952 -13.490 1.00 92.19 98 VAL A O 1
ATOM 802 N N . GLY A 1 99 ? 13.863 7.330 -13.401 1.00 90.69 99 GLY A N 1
ATOM 803 C CA . GLY A 1 99 ? 14.460 8.376 -14.227 1.00 90.69 99 GLY A CA 1
ATOM 804 C C . GLY A 1 99 ? 15.718 8.981 -13.600 1.00 90.69 99 GLY A C 1
ATOM 805 O O . GLY A 1 99 ? 16.698 9.218 -14.304 1.00 90.69 99 GLY A O 1
ATOM 806 N N . ALA A 1 100 ? 15.726 9.197 -12.282 1.00 91.81 100 ALA A N 1
ATOM 807 C CA . ALA A 1 100 ? 16.910 9.670 -11.565 1.00 91.81 100 ALA A CA 1
ATOM 808 C C . ALA A 1 100 ? 18.063 8.658 -11.613 1.00 91.81 100 ALA A C 1
ATOM 810 O O . ALA A 1 100 ? 19.192 9.043 -11.912 1.00 91.81 100 ALA A O 1
ATOM 811 N N . ILE A 1 101 ? 17.772 7.370 -11.402 1.00 92.25 101 ILE A N 1
ATOM 812 C CA . ILE A 1 101 ? 18.773 6.293 -11.459 1.00 92.25 101 ILE A CA 1
ATOM 813 C C . ILE A 1 101 ? 19.412 6.204 -12.851 1.00 92.25 101 ILE A C 1
ATOM 815 O O . ILE A 1 101 ? 20.632 6.098 -12.956 1.00 92.25 101 ILE A O 1
ATOM 819 N N . ARG A 1 102 ? 18.615 6.297 -13.925 1.00 89.19 102 ARG A N 1
ATOM 820 C CA . ARG A 1 102 ? 19.134 6.273 -15.304 1.00 89.19 102 ARG A CA 1
ATOM 821 C C . ARG A 1 102 ? 20.098 7.423 -15.580 1.00 89.19 102 ARG A C 1
ATOM 823 O O . ARG A 1 102 ? 21.199 7.181 -16.058 1.00 89.19 102 ARG A O 1
ATOM 830 N N . ARG A 1 103 ? 19.738 8.647 -15.177 1.00 92.62 103 ARG A N 1
ATOM 831 C CA . ARG A 1 103 ? 20.615 9.822 -15.328 1.00 92.62 103 ARG A CA 1
ATOM 832 C C . ARG A 1 103 ? 21.953 9.654 -14.607 1.00 92.62 103 ARG A C 1
ATOM 834 O O . ARG A 1 103 ? 22.972 10.080 -15.133 1.00 92.62 103 ARG A O 1
ATOM 841 N N . MET A 1 104 ? 21.957 9.026 -13.428 1.00 90.81 104 MET A N 1
ATOM 842 C CA . MET A 1 104 ? 23.192 8.741 -12.687 1.00 90.81 104 MET A CA 1
ATOM 843 C C . MET A 1 104 ? 24.083 7.702 -13.375 1.00 90.81 104 MET A C 1
ATOM 845 O O . MET A 1 104 ? 25.289 7.732 -13.173 1.00 90.81 104 MET A O 1
ATOM 849 N N . HIS A 1 105 ? 23.506 6.769 -14.135 1.00 82.62 105 HIS A N 1
ATOM 850 C CA . HIS A 1 105 ? 24.265 5.745 -14.855 1.00 82.62 105 HIS A CA 1
ATOM 851 C C . HIS A 1 105 ? 24.839 6.255 -16.186 1.00 82.62 105 HIS A C 1
ATOM 853 O O . HIS A 1 105 ? 25.853 5.748 -16.652 1.00 82.62 105 HIS A O 1
ATOM 859 N N . GLU A 1 106 ? 24.180 7.241 -16.796 1.00 77.81 106 GLU A N 1
ATOM 860 C CA . GLU A 1 106 ? 24.571 7.853 -18.073 1.00 77.81 106 GLU A CA 1
ATOM 861 C C . GLU A 1 106 ? 25.549 9.038 -17.920 1.00 77.81 106 GLU A C 1
ATOM 863 O O . GLU A 1 106 ? 26.029 9.553 -18.931 1.00 77.81 106 GLU A O 1
ATOM 868 N N . SER A 1 107 ? 25.829 9.471 -16.683 1.00 63.38 107 SER A N 1
ATOM 869 C CA . SER A 1 107 ? 26.792 10.538 -16.341 1.00 63.38 107 SER A CA 1
ATOM 870 C C . SER A 1 107 ? 28.165 9.970 -15.994 1.00 63.38 107 SER A C 1
ATOM 872 O O . SER A 1 107 ? 29.168 10.615 -16.368 1.00 63.38 107 SER A O 1
#

Sequence (107 aa):
MRELEDELEQALRRERLSPELVSLPDDFYPRLSQFLSSLASEQAEGLKKEVLEEKRKTVLRMARELIDLRVRKALFPLLEGKQVGLLPTERSHLEEAVGAIRRMHES

pLDDT: mean 91.59, std 6.13, range [57.62, 97.94]

Radius of gyration: 16.68 Å; chains: 1; bounding box: 42×27×48 Å